Protein AF-A0A963FFA5-F1 (afdb_monomer)

Radius of gyration: 13.52 Å; Cα contacts (8 Å, |Δi|>4): 72; chains: 1; bounding box: 32×30×36 Å

Foldseek 3Di:
DQFDDDPPDRWDWDADPNDIDTLVNLCVVLVDDPVVSVVLVVQLVVQVVVLVPADWDWDDDPPTIDIDGDDPSNVVSNCVSSVVSVD

Nearest PDB structures (foldseek):
  7udt-assembly1_D  TM=3.836E-01  e=9.358E-01  Mus musculus
  5y5e-assembly1_A  TM=3.585E-01  e=2.429E+00  Homo sapiens
  5wzw-assembly1_A  TM=3.592E-01  e=2.429E+00  Homo sapiens
  6nrd-assembly1_4  TM=3.029E-01  e=1.556E+00  Homo sapiens
  6nr8-assembly1_4  TM=2.989E-01  e=3.132E+00  Homo sapiens

Sequence (87 aa):
MFIGKPPKKFGLAWIHDGEVSGLNSLVQDHGMKPSEVEKVVDELRSVYEKAGDAKRFSTKVNDRLVVVTPSSQLEEGVHKIIDRITH

Secondary structure (DSSP, 8-state):
-B----SS----EEEETTEEEEHHHHHHHTT--HHHHHHHHHHHHHHHHHTTTS--EEEEETTEEEEE---HHHHHHHHHHHHHHH-

Structure (mmCIF, N/CA/C/O backbone):
data_AF-A0A963FFA5-F1
#
_entry.id   AF-A0A963FFA5-F1
#
loop_
_atom_site.group_PDB
_atom_site.id
_atom_site.type_symbol
_atom_site.label_atom_id
_atom_site.label_alt_id
_atom_site.label_comp_id
_atom_site.label_asym_id
_atom_site.label_entity_id
_atom_site.label_seq_id
_atom_site.pdbx_PDB_ins_code
_atom_site.Cartn_x
_atom_site.Cartn_y
_atom_site.Cartn_z
_atom_site.occupancy
_atom_site.B_iso_or_equiv
_atom_site.auth_seq_id
_atom_site.auth_comp_id
_atom_site.auth_asym_id
_atom_site.auth_atom_id
_atom_site.pdbx_PDB_model_num
ATOM 1 N N . MET A 1 1 ? -0.311 -4.723 -5.610 1.00 43.44 1 MET A N 1
ATOM 2 C CA . MET A 1 1 ? -0.272 -3.806 -6.777 1.00 43.44 1 MET A CA 1
ATOM 3 C C . MET A 1 1 ? -1.095 -2.571 -6.432 1.00 43.44 1 MET A C 1
ATOM 5 O O . MET A 1 1 ? -2.293 -2.710 -6.240 1.00 43.44 1 MET A O 1
ATOM 9 N N . PHE A 1 2 ? -0.472 -1.396 -6.295 1.00 45.50 2 PHE A N 1
ATOM 10 C CA . PHE A 1 2 ? -1.181 -0.142 -6.002 1.00 45.50 2 PHE A C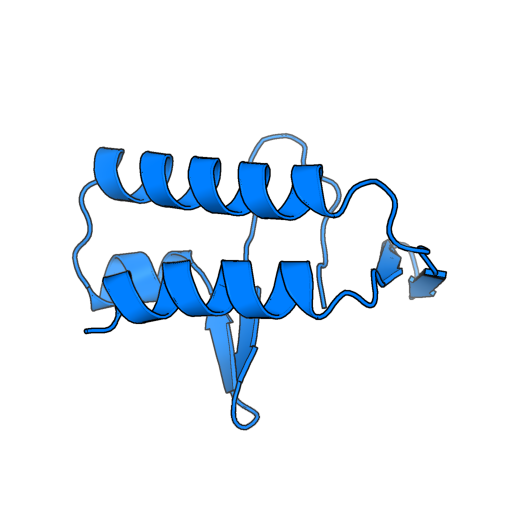A 1
ATOM 11 C C . PHE A 1 2 ? -1.699 0.483 -7.304 1.00 45.50 2 PHE A C 1
ATOM 13 O O . PHE A 1 2 ? -0.919 0.725 -8.226 1.00 45.50 2 PHE A O 1
ATOM 20 N N . ILE A 1 3 ? -3.005 0.754 -7.390 1.00 41.50 3 ILE A N 1
ATOM 21 C CA . ILE A 1 3 ? -3.629 1.430 -8.536 1.00 41.50 3 ILE A CA 1
ATOM 22 C C . ILE A 1 3 ? -4.329 2.696 -8.030 1.00 41.50 3 ILE A C 1
ATOM 24 O O . ILE A 1 3 ? -5.416 2.614 -7.467 1.00 41.50 3 ILE A O 1
ATOM 28 N N . GLY A 1 4 ? -3.739 3.876 -8.265 1.00 31.44 4 GLY A N 1
ATOM 29 C CA . GLY A 1 4 ? -4.460 5.149 -8.126 1.00 31.44 4 GLY A CA 1
ATOM 30 C C . GLY A 1 4 ? -3.607 6.395 -7.859 1.00 31.44 4 GLY A C 1
ATOM 31 O O . GLY A 1 4 ? -2.816 6.437 -6.925 1.00 31.44 4 GLY A O 1
ATOM 32 N N . LYS A 1 5 ? -3.838 7.444 -8.662 1.00 39.38 5 LYS A N 1
ATOM 33 C CA . LYS A 1 5 ? -3.467 8.853 -8.414 1.00 39.38 5 LYS A CA 1
ATOM 34 C C . LYS A 1 5 ? -4.441 9.392 -7.347 1.00 39.38 5 LYS A C 1
ATOM 36 O O . LYS A 1 5 ? -5.632 9.371 -7.654 1.00 39.38 5 LYS A O 1
ATOM 41 N N . PRO A 1 6 ? -4.038 9.870 -6.152 1.00 40.94 6 PRO A N 1
ATOM 42 C CA . PRO A 1 6 ? -5.013 10.285 -5.149 1.00 40.94 6 PRO A CA 1
ATOM 43 C C . PRO A 1 6 ? -5.218 11.807 -5.144 1.00 40.94 6 PRO A C 1
ATOM 45 O O . PRO A 1 6 ? -4.487 12.530 -4.472 1.00 40.94 6 PRO 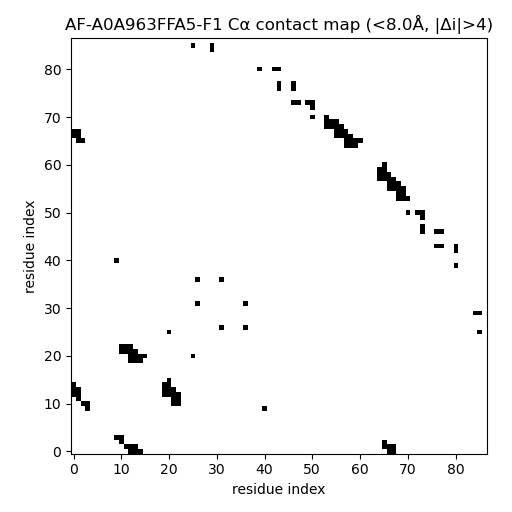A O 1
ATOM 48 N N . PRO A 1 7 ? -6.274 12.329 -5.786 1.00 40.56 7 PRO A N 1
ATOM 49 C CA . PRO A 1 7 ? -7.026 13.426 -5.228 1.00 40.56 7 PRO A CA 1
ATOM 50 C C . PRO A 1 7 ? -8.142 12.820 -4.362 1.00 40.56 7 PRO A C 1
ATOM 52 O O . PRO A 1 7 ? -9.144 12.309 -4.851 1.00 40.56 7 PRO A O 1
ATOM 55 N N . LYS A 1 8 ? -7.944 12.904 -3.044 1.00 39.06 8 LYS A N 1
ATOM 56 C CA . LYS A 1 8 ? -8.961 12.818 -1.977 1.00 39.06 8 LYS A CA 1
ATOM 57 C C . LYS A 1 8 ? -9.452 11.463 -1.453 1.00 39.06 8 LYS A C 1
ATOM 59 O O . LYS A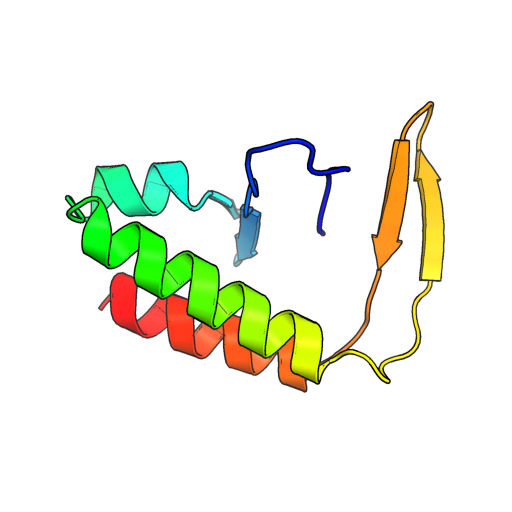 1 8 ? -10.129 11.500 -0.433 1.00 39.06 8 LYS A O 1
ATOM 64 N N . LYS A 1 9 ? -9.092 10.296 -2.000 1.00 45.25 9 LYS A N 1
ATOM 65 C CA . LYS A 1 9 ? -9.333 9.003 -1.314 1.00 45.25 9 LYS A CA 1
ATOM 66 C C . LYS A 1 9 ? -8.205 8.014 -1.607 1.00 45.25 9 LYS A C 1
ATOM 68 O O . LYS A 1 9 ? -8.009 7.630 -2.756 1.00 45.25 9 LYS A O 1
ATOM 73 N N . PHE A 1 10 ? -7.451 7.622 -0.581 1.00 55.78 10 PHE A N 1
ATOM 74 C CA . PHE A 1 10 ? -6.567 6.459 -0.668 1.00 55.78 10 PHE A CA 1
ATOM 75 C C . PHE A 1 10 ? -7.459 5.217 -0.785 1.00 55.78 10 PHE A C 1
ATOM 77 O O . PHE A 1 10 ? -8.156 4.867 0.161 1.00 55.78 10 PHE A O 1
ATOM 84 N N . GLY A 1 11 ? -7.483 4.585 -1.957 1.00 63.22 11 GLY A N 1
ATOM 85 C CA . GLY A 1 11 ? -8.013 3.233 -2.106 1.00 63.22 11 GLY A CA 1
ATOM 86 C C . GLY A 1 11 ? -6.884 2.251 -1.831 1.00 63.22 11 GLY A C 1
ATOM 87 O O . GLY A 1 11 ? -5.948 2.181 -2.626 1.00 63.22 11 GLY A O 1
ATOM 88 N N . LEU A 1 12 ? -6.939 1.537 -0.706 1.00 73.31 12 LEU A N 1
ATOM 89 C CA . LEU A 1 12 ? -6.009 0.445 -0.434 1.00 73.31 12 LEU A CA 1
ATOM 90 C C . LEU A 1 12 ? -6.668 -0.876 -0.829 1.00 73.31 12 LEU A C 1
ATOM 92 O O . LEU A 1 12 ? -7.765 -1.190 -0.365 1.00 73.31 12 LEU A O 1
ATOM 96 N N . ALA A 1 13 ? -5.964 -1.635 -1.662 1.00 78.00 13 ALA A N 1
ATOM 97 C CA . ALA A 1 13 ? -6.254 -3.029 -1.932 1.00 78.00 13 ALA A CA 1
ATOM 98 C C . ALA A 1 13 ? -4.953 -3.831 -1.880 1.00 78.00 13 ALA A C 1
ATOM 100 O O . ALA A 1 13 ? -3.905 -3.362 -2.343 1.00 78.00 13 ALA A O 1
ATOM 101 N N . TRP A 1 14 ? -5.028 -5.035 -1.336 1.00 77.50 14 TRP A N 1
ATOM 102 C CA . TRP A 1 14 ? -3.943 -6.007 -1.327 1.00 77.50 14 TRP A CA 1
ATOM 103 C C . TRP A 1 14 ? -4.446 -7.334 -1.886 1.00 77.50 14 TRP A C 1
ATOM 105 O O . TRP A 1 14 ? -5.648 -7.562 -2.003 1.00 77.50 14 TRP A O 1
ATOM 115 N N . ILE A 1 15 ? -3.499 -8.165 -2.310 1.00 79.38 15 ILE A N 1
ATOM 116 C CA . ILE A 1 15 ? -3.776 -9.490 -2.855 1.00 79.38 15 ILE A CA 1
ATOM 117 C C . ILE A 1 15 ? -3.062 -10.483 -1.956 1.00 79.38 15 ILE A C 1
ATOM 119 O O . ILE A 1 15 ? -1.854 -10.347 -1.757 1.00 79.38 15 ILE A O 1
ATOM 123 N N . HIS A 1 16 ? -3.807 -11.439 -1.426 1.00 69.94 16 HIS A N 1
ATOM 124 C CA . HIS A 1 16 ? -3.324 -12.498 -0.546 1.00 69.94 16 HIS A CA 1
ATOM 125 C C . HIS A 1 16 ? -4.096 -13.772 -0.893 1.00 69.94 16 HIS A C 1
ATOM 127 O O . HIS A 1 16 ? -5.289 -13.700 -1.162 1.00 69.94 16 HIS A O 1
ATOM 133 N N . ASP A 1 17 ? -3.398 -14.904 -1.001 1.00 76.06 17 ASP A N 1
ATOM 134 C CA . ASP A 1 17 ? -3.974 -16.213 -1.350 1.00 76.06 17 ASP A CA 1
ATOM 135 C C . ASP A 1 17 ? -4.850 -16.224 -2.619 1.00 76.06 17 ASP A C 1
ATOM 137 O O . ASP A 1 17 ? -5.764 -17.024 -2.782 1.00 76.06 17 ASP A O 1
ATOM 141 N N . GLY A 1 18 ? -4.538 -15.334 -3.568 1.00 79.31 18 GLY A N 1
ATOM 142 C CA . GLY A 1 18 ? -5.289 -15.176 -4.818 1.00 79.31 18 GLY A CA 1
ATOM 143 C C . GLY A 1 18 ? -6.562 -14.333 -4.693 1.00 79.31 18 GLY A C 1
ATOM 144 O O . GLY A 1 18 ? -7.184 -14.034 -5.714 1.00 79.31 18 GLY A O 1
ATOM 145 N N . GLU A 1 19 ? -6.914 -13.887 -3.489 1.00 78.19 19 GLU A N 1
ATOM 146 C CA . GLU A 1 19 ? -8.060 -13.025 -3.222 1.00 78.19 19 GLU A CA 1
ATOM 147 C C . GLU A 1 19 ? -7.651 -11.551 -3.154 1.00 78.19 19 GLU A C 1
ATOM 149 O O . GLU A 1 19 ? -6.553 -11.197 -2.718 1.00 78.19 19 GLU A O 1
ATOM 154 N N . VAL A 1 20 ? -8.541 -10.671 -3.621 1.00 79.12 20 VAL A N 1
ATOM 155 C CA . VAL A 1 20 ? -8.350 -9.219 -3.561 1.00 79.12 20 VAL A CA 1
ATOM 156 C C . VAL A 1 20 ? -9.160 -8.669 -2.398 1.00 79.12 20 VAL A C 1
ATOM 158 O O . VAL A 1 20 ? -10.388 -8.640 -2.458 1.00 79.12 20 VAL A O 1
ATOM 161 N N . SER A 1 21 ? -8.466 -8.146 -1.394 1.00 76.69 21 SER A N 1
ATOM 162 C CA . SER A 1 21 ? -9.084 -7.516 -0.230 1.00 76.69 21 SER A CA 1
ATOM 163 C C . SER A 1 21 ? -8.901 -6.007 -0.289 1.00 76.69 21 SER A C 1
ATOM 165 O O . SER A 1 21 ? -7.831 -5.500 -0.635 1.00 76.69 21 SER A O 1
ATOM 167 N N . GLY A 1 22 ? -9.968 -5.273 0.018 1.00 79.06 22 GLY A N 1
ATOM 168 C CA . GLY A 1 22 ? -9.968 -3.816 0.068 1.00 79.06 22 GLY A CA 1
ATOM 169 C C . GLY A 1 22 ? -10.149 -3.306 1.492 1.00 79.06 22 GLY A C 1
ATOM 170 O O . GLY A 1 22 ? -10.891 -3.896 2.272 1.00 79.06 22 GLY A O 1
ATOM 171 N N . LEU A 1 23 ? -9.551 -2.154 1.810 1.00 77.12 23 LEU A N 1
ATOM 172 C CA . LEU A 1 23 ? -9.740 -1.506 3.116 1.00 77.12 23 LEU A CA 1
ATOM 173 C C . LEU A 1 23 ? -11.222 -1.237 3.419 1.00 77.12 23 LEU A C 1
ATOM 175 O O . LEU A 1 23 ? -11.649 -1.402 4.550 1.00 77.12 23 LEU A O 1
ATOM 179 N N . ASN A 1 24 ? -12.024 -0.867 2.415 1.00 73.94 24 ASN A N 1
ATOM 180 C CA . ASN A 1 24 ? -13.461 -0.650 2.616 1.00 73.94 24 ASN A CA 1
ATOM 181 C C . ASN A 1 24 ? -14.193 -1.933 3.033 1.00 73.94 24 ASN A C 1
ATOM 183 O O . ASN A 1 24 ? -15.067 -1.859 3.890 1.00 73.94 24 ASN A O 1
ATOM 187 N N . SER A 1 25 ? -13.833 -3.080 2.448 1.00 75.06 25 SER A N 1
ATOM 188 C CA . SER A 1 25 ? -14.397 -4.381 2.823 1.00 75.06 25 SER A CA 1
ATOM 189 C C . SER A 1 25 ? -13.997 -4.729 4.253 1.00 75.06 25 SER A C 1
ATOM 191 O O . SER A 1 25 ? -14.858 -4.969 5.084 1.00 75.06 25 SER A O 1
ATOM 193 N N . LEU A 1 26 ? -12.710 -4.577 4.584 1.00 74.31 26 LEU A N 1
ATOM 194 C CA . LEU A 1 26 ? -12.184 -4.801 5.932 1.00 74.31 26 LEU A CA 1
ATOM 195 C C . LEU A 1 26 ? -12.918 -3.964 7.000 1.00 74.31 26 LEU A C 1
ATOM 197 O O . LEU A 1 26 ? -13.266 -4.456 8.067 1.00 74.31 26 LEU A O 1
ATOM 201 N N . VAL A 1 27 ? -13.192 -2.691 6.701 1.00 75.06 27 VAL A N 1
ATOM 202 C CA . VAL A 1 27 ? -13.931 -1.788 7.597 1.00 75.06 27 VAL A CA 1
ATOM 203 C C . VAL A 1 27 ? -15.377 -2.238 7.795 1.00 75.06 27 VAL A C 1
ATOM 205 O O . VAL A 1 27 ? -15.889 -2.145 8.911 1.00 75.06 27 VAL A O 1
ATOM 208 N N . GLN A 1 28 ? -16.034 -2.700 6.729 1.00 76.31 28 GLN A N 1
ATOM 209 C CA . GLN A 1 28 ? -17.409 -3.197 6.790 1.00 76.31 28 GLN A CA 1
ATOM 210 C C . GLN A 1 28 ? -17.495 -4.511 7.570 1.00 76.31 28 GLN A C 1
ATOM 212 O O . GLN A 1 28 ? -18.343 -4.625 8.454 1.00 76.31 28 GLN A O 1
ATOM 217 N N . ASP A 1 29 ? -16.590 -5.448 7.294 1.00 80.56 29 ASP A N 1
ATOM 218 C CA . ASP A 1 29 ? -16.595 -6.796 7.869 1.00 80.56 29 ASP A CA 1
ATOM 219 C C . ASP A 1 29 ? -16.260 -6.785 9.369 1.00 80.56 29 ASP A C 1
ATOM 221 O O . ASP A 1 29 ? -16.838 -7.547 10.143 1.00 80.56 29 ASP A O 1
ATOM 225 N N . HIS A 1 30 ? -15.387 -5.868 9.801 1.00 81.06 30 HIS A N 1
ATOM 226 C CA . HIS A 1 30 ? -14.963 -5.743 11.201 1.00 81.06 30 HIS A CA 1
ATOM 227 C C . HIS A 1 30 ? -15.663 -4.609 11.972 1.00 81.06 30 HIS A C 1
ATOM 229 O O . HIS A 1 30 ? -15.341 -4.364 13.134 1.00 81.06 30 HIS A O 1
ATOM 235 N N . GLY A 1 31 ? -16.622 -3.904 11.358 1.00 79.94 31 GLY A N 1
ATOM 236 C CA . GLY A 1 31 ? -17.418 -2.864 12.025 1.00 79.94 31 GLY A CA 1
ATOM 237 C C . GLY A 1 31 ? -16.596 -1.702 12.600 1.00 79.94 31 GLY A C 1
ATOM 238 O O . GLY A 1 31 ? -16.973 -1.129 13.626 1.00 79.94 31 GLY A O 1
ATOM 239 N N . MET A 1 32 ? -15.467 -1.365 11.968 1.00 82.12 32 MET A N 1
ATOM 240 C CA . MET A 1 32 ? -14.528 -0.369 12.494 1.00 82.12 32 MET A CA 1
ATOM 241 C C . MET A 1 32 ? -15.154 1.026 12.549 1.00 82.12 32 MET A C 1
ATOM 243 O O . MET A 1 32 ? -15.826 1.477 11.613 1.00 82.12 32 MET A O 1
ATOM 247 N N . LYS A 1 33 ? -14.878 1.767 13.624 1.00 85.88 33 LYS A N 1
ATOM 248 C CA . LYS A 1 33 ? -15.295 3.168 13.737 1.00 85.88 33 LYS A CA 1
ATOM 249 C C . LYS A 1 33 ? -14.457 4.040 12.798 1.00 85.88 33 LYS A C 1
ATOM 251 O O . LYS A 1 33 ? -13.271 3.768 12.617 1.00 85.88 33 LYS A O 1
ATOM 256 N N . PRO A 1 34 ? -14.998 5.159 12.280 1.00 80.69 34 PRO A N 1
ATOM 257 C CA . PRO A 1 34 ? -14.268 6.045 11.368 1.00 80.69 34 PRO A CA 1
ATOM 258 C C . PRO A 1 34 ? -12.878 6.479 11.864 1.00 80.69 34 PRO A C 1
ATOM 260 O O . PRO A 1 34 ? -11.926 6.489 11.091 1.00 80.69 34 PRO A O 1
ATOM 263 N N . SER A 1 35 ? -12.730 6.758 13.161 1.00 84.25 35 SER A N 1
ATOM 264 C CA . SER A 1 35 ? -11.447 7.147 13.763 1.00 84.25 35 SER A CA 1
ATOM 265 C C . SER A 1 35 ? -10.418 6.011 13.823 1.00 84.25 35 SER A C 1
ATOM 267 O O . SER A 1 35 ? -9.217 6.268 13.856 1.00 84.25 35 SER A O 1
ATOM 269 N N . GLU A 1 36 ? -10.857 4.754 13.844 1.00 84.69 36 GLU A N 1
ATOM 270 C CA . GLU A 1 36 ? -9.975 3.584 13.773 1.00 84.69 36 GLU A CA 1
ATOM 271 C C . GLU A 1 36 ? -9.495 3.377 12.334 1.00 84.69 36 GLU A C 1
ATOM 273 O O . GLU A 1 36 ? -8.315 3.110 12.113 1.00 84.69 36 GLU A O 1
ATOM 278 N N . VAL A 1 37 ? -10.375 3.610 11.354 1.00 82.25 37 VAL A N 1
ATOM 279 C CA . VAL A 1 37 ? -10.019 3.592 9.927 1.00 82.25 37 VAL A CA 1
ATOM 280 C C . VAL A 1 37 ? -8.972 4.654 9.605 1.00 82.25 37 VAL A C 1
ATOM 282 O O . VAL A 1 37 ? -7.991 4.360 8.924 1.00 82.25 37 VAL A O 1
ATOM 285 N N . GLU A 1 38 ? -9.147 5.877 10.110 1.00 82.81 38 GLU A N 1
ATOM 286 C CA . GLU A 1 38 ? -8.178 6.964 9.918 1.00 82.81 38 GLU A CA 1
ATOM 287 C C . GLU A 1 38 ? -6.791 6.587 10.449 1.00 82.81 38 GLU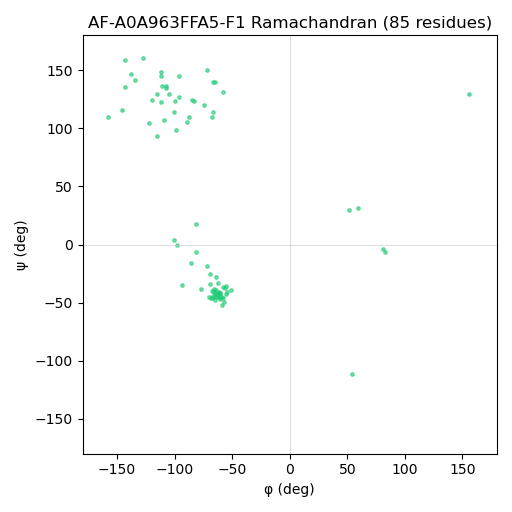 A C 1
ATOM 289 O O . GLU A 1 38 ? -5.804 6.721 9.725 1.00 82.81 38 GLU A O 1
ATOM 294 N N . LYS A 1 39 ? -6.718 6.013 11.658 1.00 86.50 39 LYS A N 1
ATOM 295 C CA . LYS A 1 39 ? -5.453 5.529 12.233 1.00 86.50 39 LYS A CA 1
ATOM 296 C C . LYS A 1 39 ? -4.788 4.474 11.354 1.00 86.50 39 LYS A C 1
ATOM 298 O O . LYS A 1 39 ? -3.591 4.559 11.101 1.00 86.50 39 LYS A O 1
ATOM 303 N N . VAL A 1 40 ? -5.557 3.504 10.860 1.00 85.69 40 VAL A N 1
ATOM 304 C CA . VAL A 1 40 ? -5.037 2.459 9.966 1.00 85.69 40 VAL A CA 1
ATOM 305 C C . VAL A 1 40 ? -4.481 3.068 8.679 1.00 85.69 40 VAL A C 1
ATOM 307 O O . VAL A 1 40 ? -3.375 2.722 8.267 1.00 85.69 40 VAL A O 1
ATOM 310 N N . VAL A 1 41 ? -5.199 4.011 8.060 1.00 84.19 41 VAL A N 1
ATOM 311 C CA . VAL A 1 41 ? -4.729 4.705 6.848 1.00 84.19 41 VAL A CA 1
ATOM 312 C C . VAL A 1 41 ? -3.433 5.473 7.107 1.00 84.19 41 VAL A C 1
ATOM 314 O O . VAL A 1 41 ? -2.529 5.439 6.267 1.00 84.19 41 VAL A O 1
ATOM 317 N N . ASP A 1 42 ? -3.322 6.148 8.248 1.00 86.19 42 ASP A N 1
ATOM 318 C CA . ASP A 1 42 ? -2.120 6.900 8.609 1.00 86.19 42 ASP A CA 1
ATOM 319 C C . ASP A 1 42 ? -0.916 5.982 8.865 1.00 86.19 42 ASP A C 1
ATOM 321 O O . ASP A 1 42 ? 0.192 6.273 8.40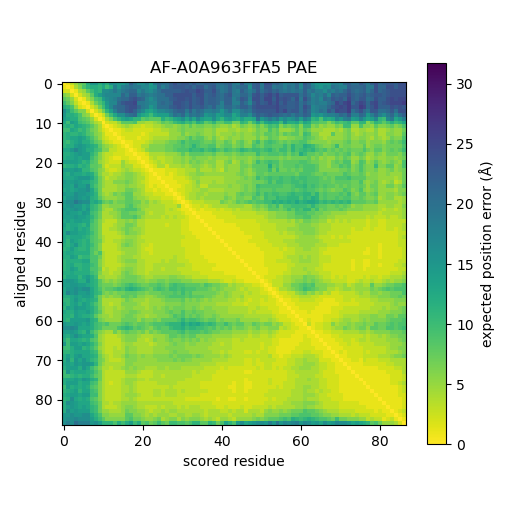6 1.00 86.19 42 ASP A O 1
ATOM 325 N N . GLU A 1 43 ? -1.121 4.835 9.513 1.00 88.50 43 GLU A N 1
ATOM 326 C CA . GLU A 1 43 ? -0.068 3.833 9.702 1.00 88.50 43 GLU A CA 1
ATOM 327 C C . GLU A 1 43 ? 0.402 3.238 8.370 1.00 88.50 43 GLU A C 1
ATOM 329 O O . GLU A 1 43 ? 1.608 3.161 8.115 1.00 88.50 43 GLU A O 1
ATOM 334 N N . LEU A 1 44 ? -0.531 2.888 7.480 1.00 85.88 44 LEU A N 1
ATOM 335 C CA . LEU A 1 44 ? -0.217 2.392 6.138 1.00 85.88 44 LEU A CA 1
ATOM 336 C C . LEU A 1 44 ? 0.575 3.424 5.327 1.00 85.88 44 LEU A C 1
ATOM 338 O O . LEU A 1 44 ? 1.545 3.071 4.650 1.00 85.88 44 LEU A O 1
ATOM 342 N N . ARG A 1 45 ? 0.198 4.707 5.422 1.00 85.06 45 ARG A N 1
ATOM 343 C CA . ARG A 1 45 ? 0.956 5.807 4.811 1.00 85.06 45 ARG A CA 1
ATOM 344 C C . ARG A 1 45 ? 2.371 5.867 5.378 1.00 85.06 45 ARG A C 1
ATOM 346 O O . ARG A 1 45 ? 3.320 5.926 4.602 1.00 85.06 45 ARG A O 1
ATOM 353 N N . SER A 1 46 ? 2.519 5.789 6.699 1.00 88.19 46 SER A N 1
ATOM 354 C CA . SER A 1 46 ? 3.828 5.835 7.356 1.00 88.19 46 SER A CA 1
ATOM 355 C C . SER A 1 46 ? 4.745 4.692 6.907 1.00 88.19 46 SER A C 1
ATOM 357 O O . SER A 1 46 ? 5.923 4.921 6.628 1.00 88.19 46 SER A O 1
ATOM 359 N N . VAL A 1 47 ? 4.227 3.464 6.789 1.00 88.44 47 VAL A N 1
ATOM 360 C CA . VAL A 1 47 ? 5.010 2.322 6.281 1.00 88.44 47 VAL A CA 1
ATOM 361 C C . VAL A 1 47 ? 5.426 2.550 4.824 1.00 88.44 47 VAL A C 1
ATOM 363 O O . VAL A 1 47 ? 6.583 2.316 4.472 1.00 88.44 47 VAL A O 1
ATOM 366 N N . TYR A 1 48 ? 4.521 3.054 3.983 1.00 85.50 48 TYR A N 1
ATOM 367 C CA . TYR A 1 48 ? 4.835 3.376 2.590 1.00 85.50 48 TYR A CA 1
ATOM 368 C C . TYR A 1 48 ? 5.914 4.462 2.454 1.00 85.50 48 TYR A C 1
ATOM 370 O O . TYR A 1 48 ? 6.820 4.331 1.630 1.00 85.50 48 TYR A O 1
ATOM 378 N N . GLU A 1 49 ? 5.849 5.515 3.269 1.00 86.00 49 GLU A N 1
ATOM 379 C CA . GLU A 1 49 ? 6.838 6.599 3.283 1.00 86.00 49 GLU A CA 1
ATOM 380 C C . GLU A 1 49 ? 8.219 6.118 3.741 1.00 86.00 49 GLU A C 1
ATOM 382 O O . GLU A 1 49 ? 9.227 6.509 3.152 1.00 86.00 49 GLU A O 1
ATOM 387 N N . LYS A 1 50 ? 8.278 5.210 4.723 1.00 86.69 50 LYS A N 1
ATOM 388 C CA . LYS A 1 50 ? 9.534 4.579 5.171 1.00 86.69 50 LYS A CA 1
ATOM 389 C C . LYS A 1 50 ? 10.192 3.728 4.086 1.00 86.69 50 LYS A C 1
ATOM 391 O O . LYS A 1 50 ? 11.411 3.631 4.053 1.00 86.69 50 LYS A O 1
ATOM 396 N N . ALA A 1 51 ? 9.407 3.178 3.161 1.00 82.06 51 ALA A N 1
ATOM 397 C CA . ALA A 1 51 ? 9.911 2.503 1.966 1.00 82.06 51 ALA A CA 1
ATOM 398 C C . ALA A 1 51 ? 10.288 3.485 0.829 1.00 82.06 51 ALA A C 1
ATOM 400 O O . ALA A 1 51 ? 10.381 3.087 -0.336 1.00 82.06 51 ALA A O 1
ATOM 401 N N . GLY A 1 52 ? 10.478 4.773 1.139 1.00 78.50 52 GLY A N 1
ATOM 402 C CA . GLY A 1 52 ? 10.796 5.846 0.194 1.00 78.50 52 GLY A CA 1
ATOM 403 C C . GLY A 1 52 ? 12.021 5.573 -0.677 1.00 78.50 52 GLY A C 1
ATOM 404 O O . GLY A 1 52 ? 11.960 5.799 -1.886 1.00 78.50 52 GLY A O 1
ATOM 405 N N . ASP A 1 53 ? 13.070 5.007 -0.079 1.00 84.69 53 ASP A N 1
ATOM 406 C CA . ASP A 1 53 ? 14.359 4.746 -0.732 1.00 84.69 53 ASP A CA 1
ATOM 407 C C . ASP A 1 53 ? 14.374 3.461 -1.579 1.00 84.69 53 ASP A C 1
ATOM 409 O O . ASP A 1 53 ? 15.341 3.182 -2.292 1.00 84.69 53 ASP A O 1
ATOM 413 N N . ALA A 1 54 ? 13.304 2.659 -1.530 1.00 86.50 54 ALA A N 1
ATOM 414 C CA . ALA A 1 54 ? 13.214 1.438 -2.319 1.00 86.50 54 ALA A CA 1
ATOM 415 C C . ALA A 1 54 ? 13.137 1.759 -3.820 1.00 86.50 54 ALA A C 1
ATOM 417 O O . ALA A 1 54 ? 12.431 2.674 -4.256 1.00 86.50 54 ALA A O 1
ATOM 418 N N . LYS A 1 55 ? 13.833 0.957 -4.635 1.00 89.44 55 LYS A N 1
ATOM 419 C CA . LYS A 1 55 ? 13.819 1.100 -6.095 1.00 89.44 55 LYS A CA 1
ATOM 420 C C . LYS A 1 55 ? 12.389 0.975 -6.617 1.00 89.44 55 LYS A C 1
ATOM 422 O O . LYS A 1 55 ? 11.683 0.021 -6.301 1.00 89.44 55 LYS A O 1
ATOM 427 N N . ARG A 1 56 ? 11.978 1.921 -7.462 1.00 90.62 56 ARG A N 1
ATOM 428 C CA . ARG A 1 56 ? 10.642 1.940 -8.064 1.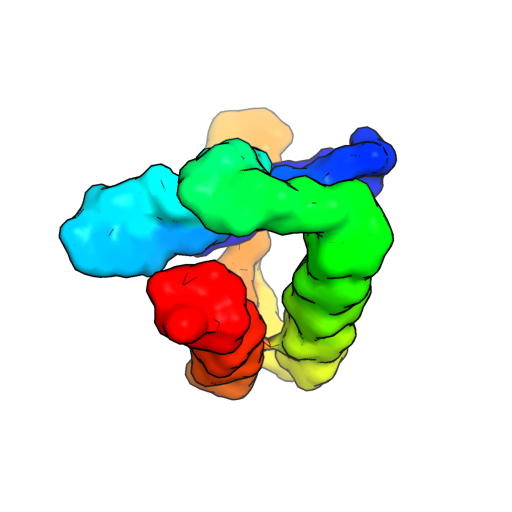00 90.62 56 ARG A CA 1
ATOM 429 C C . ARG A 1 56 ? 10.729 1.665 -9.550 1.00 90.62 56 ARG A C 1
ATOM 431 O O . ARG A 1 56 ? 11.570 2.218 -10.256 1.00 90.62 56 ARG A O 1
ATOM 438 N N . PHE A 1 57 ? 9.824 0.827 -10.017 1.00 90.62 57 PHE A N 1
ATOM 439 C CA . PHE A 1 57 ? 9.611 0.546 -11.425 1.00 90.62 57 PHE A CA 1
ATOM 440 C C . PHE A 1 57 ? 8.258 1.113 -11.804 1.00 90.62 57 PHE A C 1
ATOM 442 O O . PHE A 1 57 ? 7.328 1.098 -11.000 1.00 90.62 57 PHE A O 1
ATOM 449 N N . SER A 1 58 ? 8.129 1.626 -13.019 1.00 92.31 58 SER A N 1
ATOM 450 C CA . SER A 1 58 ? 6.840 2.115 -13.482 1.00 92.31 58 SER A CA 1
ATOM 451 C C . SER A 1 58 ? 6.586 1.704 -14.915 1.00 92.31 58 SER A C 1
ATOM 453 O O . SER A 1 58 ? 7.514 1.572 -15.711 1.00 92.31 58 SER A O 1
ATOM 455 N N . THR A 1 59 ? 5.319 1.469 -15.219 1.00 93.81 59 THR A N 1
ATOM 456 C CA . THR A 1 59 ? 4.843 1.195 -16.569 1.00 93.81 59 THR A CA 1
ATOM 457 C C . THR A 1 59 ? 3.482 1.838 -16.763 1.00 93.81 59 THR A C 1
ATOM 459 O O . THR A 1 59 ? 2.777 2.144 -15.797 1.00 93.81 59 THR A O 1
ATOM 462 N N . LYS A 1 60 ? 3.103 2.059 -18.017 1.00 94.75 60 LYS A N 1
ATOM 463 C CA . LYS A 1 60 ? 1.784 2.573 -18.362 1.00 94.75 60 LYS A CA 1
ATOM 464 C C . LYS A 1 60 ? 0.900 1.411 -18.805 1.00 94.75 60 LYS A C 1
ATOM 466 O O . LYS A 1 60 ? 1.243 0.697 -19.740 1.00 94.75 60 LYS A O 1
ATOM 471 N N . VAL A 1 61 ? -0.241 1.244 -18.147 1.00 91.12 61 VAL A N 1
ATOM 472 C CA . VAL A 1 61 ? -1.293 0.303 -18.545 1.00 91.12 61 VAL A CA 1
ATOM 473 C C . VAL A 1 61 ? -2.463 1.138 -19.054 1.00 91.12 61 VAL A C 1
ATOM 475 O O . VAL A 1 61 ? -3.128 1.820 -18.274 1.00 91.12 61 VAL A O 1
ATOM 478 N N . ASN A 1 62 ? -2.670 1.131 -20.374 1.00 93.50 62 ASN A N 1
ATOM 479 C CA . ASN A 1 62 ? -3.577 2.042 -21.078 1.00 93.50 62 ASN A CA 1
ATOM 480 C C . ASN A 1 62 ? -3.270 3.527 -20.770 1.00 93.50 62 ASN A C 1
ATOM 482 O O . ASN A 1 62 ? -2.218 4.048 -21.145 1.00 93.50 62 ASN A O 1
ATOM 486 N N . ASP A 1 63 ? -4.159 4.213 -20.056 1.00 90.88 63 ASP A N 1
ATOM 487 C CA . ASP A 1 63 ? -4.051 5.608 -19.635 1.00 90.88 63 ASP A CA 1
ATOM 488 C C . ASP A 1 63 ? -3.542 5.769 -18.189 1.00 90.88 63 ASP A C 1
ATO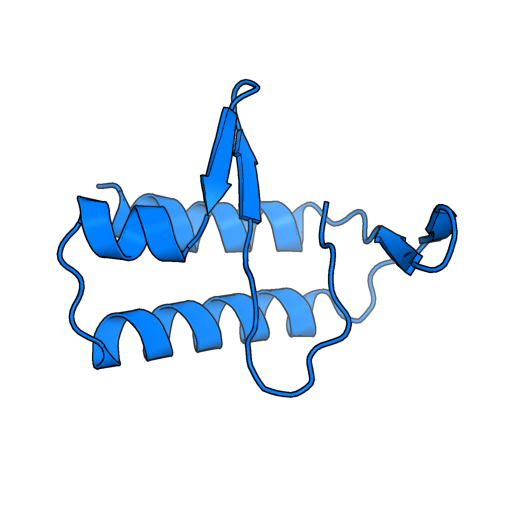M 490 O O . ASP A 1 63 ? -3.350 6.894 -17.721 1.00 90.88 63 ASP A O 1
ATOM 494 N N . ARG A 1 64 ? -3.259 4.664 -17.484 1.00 86.31 64 ARG A N 1
ATOM 495 C CA . ARG A 1 64 ? -2.885 4.662 -16.062 1.00 86.31 64 ARG A CA 1
ATOM 496 C C . ARG A 1 64 ? -1.406 4.349 -15.853 1.00 86.31 64 ARG A C 1
ATOM 498 O O . ARG A 1 64 ? -0.874 3.402 -16.422 1.00 86.31 64 ARG A O 1
ATOM 505 N N . LEU A 1 65 ? -0.748 5.127 -14.993 1.00 86.25 65 LEU A N 1
ATOM 506 C CA . LEU A 1 65 ? 0.608 4.837 -14.524 1.00 86.25 65 LEU A CA 1
ATOM 507 C C . LEU A 1 65 ? 0.537 3.841 -13.364 1.00 86.25 65 LEU A C 1
ATOM 509 O O . LEU A 1 65 ? -0.108 4.116 -12.352 1.00 86.25 65 LEU A O 1
ATOM 513 N N . VAL A 1 66 ? 1.218 2.712 -13.511 1.00 88.31 66 VAL A N 1
ATOM 514 C CA . VAL A 1 66 ? 1.398 1.711 -12.460 1.00 88.31 66 VAL A CA 1
ATOM 515 C C . VAL A 1 66 ? 2.820 1.832 -11.936 1.00 88.31 66 VAL A C 1
ATOM 517 O O . VAL A 1 66 ? 3.767 1.845 -12.720 1.00 88.31 66 VAL A O 1
ATOM 520 N N . VAL A 1 67 ? 2.963 1.921 -10.614 1.00 87.25 67 VAL A N 1
ATOM 521 C CA . VAL A 1 67 ? 4.258 1.952 -9.929 1.00 87.25 67 VAL A CA 1
ATOM 522 C C . VAL A 1 67 ? 4.378 0.705 -9.065 1.00 87.25 67 VAL A C 1
ATOM 524 O O . VAL A 1 67 ? 3.481 0.382 -8.286 1.00 87.25 67 VAL A O 1
ATOM 527 N N . VAL A 1 68 ? 5.494 0.004 -9.217 1.00 88.56 68 VAL A N 1
ATOM 528 C CA . VAL A 1 68 ? 5.864 -1.170 -8.434 1.00 88.56 68 VAL A CA 1
ATOM 529 C C . VAL A 1 68 ? 7.065 -0.799 -7.578 1.00 88.56 68 VAL A C 1
ATOM 531 O O . VAL A 1 68 ? 8.104 -0.397 -8.101 1.00 88.56 68 VAL A O 1
ATOM 534 N N . THR A 1 69 ? 6.918 -0.962 -6.268 1.00 88.56 69 THR A N 1
ATOM 535 C CA . THR A 1 69 ? 7.984 -0.771 -5.281 1.00 88.56 69 THR A CA 1
ATOM 536 C C . THR A 1 69 ? 8.262 -2.122 -4.626 1.00 88.56 69 THR A C 1
ATOM 538 O O . THR A 1 69 ? 7.547 -2.486 -3.692 1.00 88.56 69 THR A O 1
ATOM 541 N N . PRO A 1 70 ? 9.236 -2.911 -5.114 1.00 89.12 70 PRO A N 1
ATOM 542 C CA . PRO A 1 70 ? 9.632 -4.147 -4.453 1.00 89.12 70 PRO A CA 1
ATOM 543 C C . PRO A 1 70 ? 10.282 -3.806 -3.113 1.00 89.12 70 PRO A C 1
ATOM 545 O O . PRO A 1 70 ? 11.325 -3.154 -3.076 1.00 89.12 70 PRO A O 1
ATOM 548 N N . SER A 1 71 ? 9.642 -4.193 -2.013 1.00 89.00 71 SER A N 1
ATOM 549 C CA . SER A 1 71 ? 10.143 -3.921 -0.668 1.00 89.00 71 SER A CA 1
ATOM 550 C C . SER A 1 71 ? 9.547 -4.908 0.331 1.00 89.00 71 SER A C 1
ATOM 552 O O . SER A 1 71 ? 8.367 -4.812 0.664 1.00 89.00 71 SER A O 1
ATOM 554 N N . SER A 1 72 ? 10.378 -5.820 0.842 1.00 89.38 72 SER A N 1
ATOM 555 C CA . SER A 1 72 ? 9.990 -6.741 1.921 1.00 89.38 72 SER A CA 1
ATOM 556 C C . S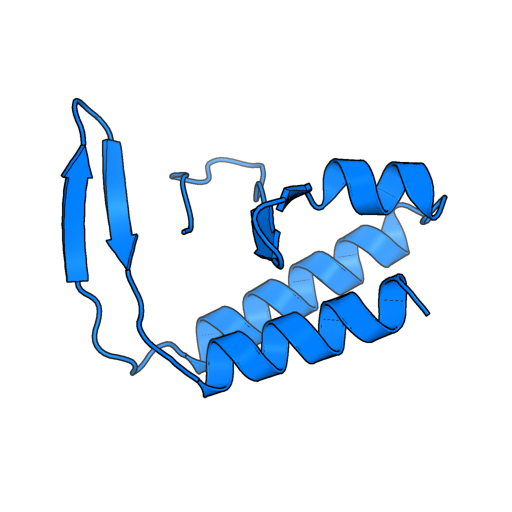ER A 1 72 ? 9.635 -5.985 3.202 1.00 89.38 72 SER A C 1
ATOM 558 O O . SER A 1 72 ? 8.712 -6.359 3.910 1.00 89.38 72 SER A O 1
ATOM 560 N N . GLN A 1 73 ? 10.289 -4.849 3.463 1.00 89.25 73 GLN A N 1
ATOM 561 C CA . GLN A 1 73 ? 9.951 -3.988 4.598 1.00 89.25 73 GLN A CA 1
ATOM 562 C C . GLN A 1 73 ? 8.528 -3.417 4.485 1.00 89.25 73 GLN A C 1
ATOM 564 O O . GLN A 1 73 ? 7.797 -3.367 5.475 1.00 89.25 73 GLN A O 1
ATOM 569 N N . LEU A 1 74 ? 8.136 -2.970 3.286 1.00 86.88 74 LEU A N 1
ATOM 570 C CA . LEU A 1 74 ? 6.781 -2.478 3.028 1.00 86.88 74 LEU A CA 1
ATOM 571 C C . LEU A 1 74 ? 5.760 -3.608 3.181 1.00 86.88 74 LEU A C 1
ATOM 573 O O . LEU A 1 74 ? 4.720 -3.411 3.801 1.00 86.88 74 LEU A O 1
ATOM 577 N N . GLU A 1 75 ? 6.073 -4.781 2.637 1.00 87.25 75 GLU A N 1
ATOM 578 C CA . GLU A 1 75 ? 5.244 -5.981 2.737 1.00 87.25 75 GLU A CA 1
ATOM 579 C C . GLU A 1 75 ? 5.002 -6.401 4.193 1.00 87.25 75 GLU A C 1
ATOM 581 O O . GLU A 1 75 ? 3.848 -6.545 4.598 1.00 87.25 75 GLU A O 1
ATOM 586 N N . GLU A 1 76 ? 6.061 -6.535 4.994 1.00 89.94 76 GLU A N 1
ATOM 587 C CA . GLU A 1 76 ? 5.966 -6.888 6.414 1.00 89.94 76 GLU A CA 1
ATOM 588 C C . GLU A 1 76 ? 5.185 -5.844 7.215 1.00 89.94 76 GLU A C 1
ATOM 590 O O . GLU A 1 76 ? 4.396 -6.188 8.096 1.00 89.94 76 GLU A O 1
ATOM 595 N N . GLY A 1 77 ? 5.407 -4.557 6.938 1.00 90.12 77 GLY A N 1
ATOM 596 C CA . GLY A 1 77 ? 4.710 -3.482 7.637 1.00 90.12 77 GLY A CA 1
ATOM 597 C C . GLY A 1 77 ? 3.212 -3.469 7.336 1.00 90.12 77 GLY A C 1
ATOM 598 O O . GLY A 1 77 ? 2.413 -3.286 8.252 1.00 90.12 77 GLY A O 1
ATOM 599 N N . VAL A 1 78 ? 2.825 -3.713 6.081 1.00 86.75 78 VAL A N 1
ATOM 600 C CA . VAL A 1 78 ? 1.414 -3.830 5.685 1.00 86.75 78 VAL A CA 1
ATOM 601 C C . VAL A 1 78 ? 0.769 -5.067 6.318 1.00 86.75 78 VAL A C 1
ATOM 603 O O . VAL A 1 78 ? -0.314 -4.931 6.884 1.00 86.75 78 VAL A O 1
ATOM 606 N N . HIS A 1 79 ? 1.440 -6.225 6.309 1.00 87.31 79 HIS A N 1
ATOM 607 C CA . HIS A 1 79 ? 0.934 -7.441 6.964 1.00 87.31 79 HIS A CA 1
ATOM 608 C C . HIS A 1 79 ? 0.670 -7.222 8.453 1.00 87.31 79 HIS A C 1
ATOM 610 O O . HIS A 1 79 ? -0.441 -7.457 8.910 1.00 87.31 79 HIS A O 1
ATOM 616 N N . LYS A 1 80 ? 1.631 -6.658 9.198 1.00 90.56 80 LYS A N 1
ATOM 617 C CA . LYS A 1 80 ? 1.462 -6.397 10.640 1.00 90.56 80 LYS A CA 1
ATOM 618 C C . LYS A 1 80 ? 0.266 -5.497 10.955 1.00 90.56 80 LYS A C 1
ATOM 620 O O . LYS A 1 80 ? -0.371 -5.670 11.991 1.00 90.56 80 LYS A O 1
ATOM 625 N N . ILE A 1 81 ? -0.014 -4.511 10.099 1.00 88.31 81 ILE A N 1
ATOM 626 C CA . ILE A 1 81 ? -1.164 -3.617 10.281 1.00 88.31 81 ILE A CA 1
ATOM 627 C C . ILE A 1 81 ? -2.468 -4.374 10.025 1.00 88.31 81 ILE A C 1
ATOM 629 O O . ILE A 1 81 ? -3.400 -4.224 10.811 1.00 88.31 81 ILE A O 1
ATOM 633 N N . ILE A 1 82 ? -2.531 -5.170 8.954 1.00 83.44 82 ILE A N 1
ATOM 634 C CA . ILE A 1 82 ? -3.727 -5.936 8.581 1.00 83.44 82 ILE A CA 1
ATOM 635 C C . ILE A 1 82 ? -4.014 -7.035 9.606 1.00 83.44 82 ILE A C 1
ATOM 637 O O . ILE A 1 82 ? -5.146 -7.116 10.073 1.00 83.44 82 ILE A O 1
ATOM 641 N N . ASP A 1 83 ? -3.001 -7.799 10.023 1.00 86.44 83 ASP A N 1
ATOM 642 C CA . ASP A 1 83 ? -3.142 -8.898 10.987 1.00 86.44 83 ASP A CA 1
ATOM 643 C C . ASP A 1 83 ? -3.785 -8.440 12.298 1.00 86.44 83 ASP A C 1
ATOM 645 O O . ASP A 1 83 ? -4.571 -9.173 12.885 1.00 86.44 83 ASP A O 1
ATOM 649 N N . ARG A 1 84 ? -3.480 -7.213 12.739 1.00 86.81 84 ARG A N 1
ATOM 650 C CA . ARG A 1 84 ? -4.041 -6.596 13.952 1.00 86.81 84 ARG A CA 1
ATOM 651 C C . ARG A 1 84 ? -5.511 -6.186 13.805 1.00 86.81 84 ARG A C 1
ATOM 653 O O . ARG A 1 84 ? -6.156 -5.877 14.799 1.00 86.81 84 ARG A O 1
ATOM 660 N N . ILE A 1 85 ? -6.007 -6.057 12.578 1.00 80.25 85 ILE A N 1
ATOM 661 C CA . ILE A 1 85 ? -7.409 -5.715 12.306 1.00 80.25 85 ILE A CA 1
ATOM 662 C C . ILE A 1 85 ? -8.232 -6.991 12.121 1.00 80.25 85 ILE A C 1
ATOM 664 O O . ILE A 1 85 ? -9.400 -7.024 12.499 1.00 80.25 85 ILE A O 1
ATOM 668 N N . THR A 1 86 ? -7.631 -8.027 11.532 1.00 74.44 86 THR A N 1
ATOM 669 C CA . THR A 1 86 ? -8.311 -9.290 11.230 1.00 74.44 86 THR A CA 1
ATOM 670 C C . THR A 1 86 ? -8.319 -10.294 12.386 1.00 74.44 86 THR A C 1
ATOM 672 O O . THR A 1 86 ? -9.108 -11.236 12.329 1.00 74.44 86 THR A O 1
ATOM 675 N N . HIS A 1 87 ? -7.480 -10.110 13.412 1.00 66.50 87 HIS A N 1
ATOM 676 C CA . HIS A 1 87 ? -7.412 -10.930 14.634 1.00 66.50 87 HIS A CA 1
ATOM 677 C C . HIS A 1 87 ? -7.680 -10.087 15.883 1.0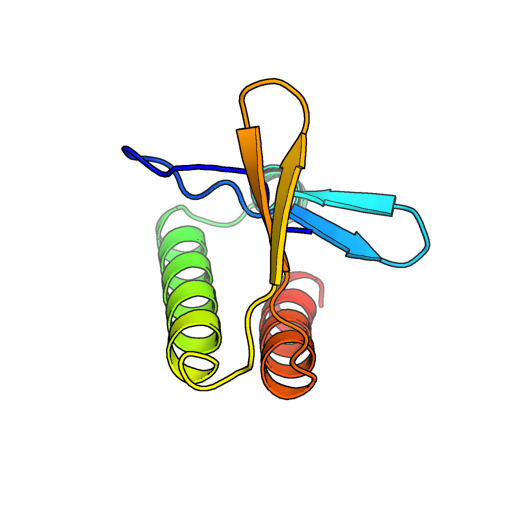0 66.50 87 HIS A C 1
ATOM 679 O O . HIS A 1 87 ? -8.264 -10.646 16.839 1.00 66.50 87 HIS A O 1
#

pLDDT: mean 78.98, std 14.64, range [31.44, 94.75]

Solvent-accessible surface area (backbone atoms only — not comparable to full-atom values): 5431 Å² total; per-residue (Å²): 116,63,76,76,87,70,86,91,58,89,75,54,54,48,71,56,98,90,42,81,49,38,55,72,55,54,39,64,78,65,66,56,53,72,72,56,51,51,52,51,54,52,51,52,48,51,38,52,57,73,44,61,86,46,66,72,46,73,50,72,59,90,96,41,75,39,58,46,66,73,45,70,70,39,52,54,48,50,49,58,56,49,53,69,70,80,104

Mean predicted aligned error: 6.84 Å